Protein AF-A0A976GSE2-F1 (afdb_monomer)

Secondary structure (DSSP, 8-state):
----------------EEEEEEEEEE-SSSEEEEEEEEEEETT-----SEEEEE-SSSPPPEEEEB-SS-EEEETTEEEEEEEEEEE-SSSEEEEEEEEES-BPTT-TTSSSGGGS-EEEEEEEEE-SSS------EE-S-S-PPPPTTS-------EE-TT-PPP------

Foldseek 3Di:
DDDDDDDDDDPPLKAWFDDKAWWWFDPDLQKIKIKIKTKTAQPIPDDQQWFFKDWQQPDHTDTWGWDDDWDDPDLRITITITMDMDGHPDFDKTKMKTKRQAHDPCPPVDPPRGRHIDMYIDIDGNDSVDDGFIDWDFDADPSDDDDPPDDDDDDSNTDGPVPDDDDDDDDD

pLDDT: mean 84.66, std 13.95, range [40.38, 97.88]

Solvent-accessible surface area (backbone atoms only — not comparable to full-atom values): 10725 Å² total; per-residue (Å²): 137,84,86,82,81,83,79,81,80,71,84,81,82,51,38,25,47,76,50,64,50,74,34,43,42,64,79,49,97,52,27,36,36,39,40,36,42,40,32,27,40,62,92,33,90,58,74,79,59,52,46,60,38,34,60,56,77,83,66,79,70,41,76,34,50,45,60,76,72,68,41,78,76,52,85,61,28,26,40,39,42,29,62,51,72,51,69,54,97,65,71,48,76,28,52,30,36,37,72,44,63,29,20,34,68,84,44,84,92,54,81,65,32,44,77,37,65,45,71,47,72,44,78,47,77,45,49,95,85,53,74,94,71,61,48,56,42,71,72,39,79,92,66,75,82,78,54,90,99,52,91,73,81,85,72,46,58,71,44,46,89,84,70,62,88,86,84,88,80,91,84,132

Mean predicted aligned error: 7.93 Å

Structure (mmCIF, N/CA/C/O backbone):
data_AF-A0A976GSE2-F1
#
_entry.id   AF-A0A976GSE2-F1
#
loop_
_atom_site.group_PDB
_atom_site.id
_atom_site.type_symbol
_atom_site.label_atom_id
_atom_site.label_alt_id
_atom_site.label_comp_id
_atom_site.label_asym_id
_atom_site.label_entity_id
_atom_site.label_seq_id
_atom_site.pdbx_PDB_ins_code
_atom_site.Cartn_x
_atom_site.Cartn_y
_atom_site.Cartn_z
_atom_site.occupancy
_atom_site.B_iso_or_equiv
_atom_site.auth_seq_id
_atom_site.auth_comp_id
_atom_site.auth_asym_id
_atom_site.auth_atom_id
_atom_site.pdbx_PDB_model_num
ATOM 1 N N . MET A 1 1 ? 53.839 12.757 6.229 1.00 46.41 1 MET A N 1
ATOM 2 C CA . MET A 1 1 ? 52.491 13.365 6.166 1.00 46.41 1 MET A CA 1
ATOM 3 C C . MET A 1 1 ? 51.558 12.358 5.519 1.00 46.41 1 MET A C 1
ATOM 5 O O . MET A 1 1 ? 51.698 12.112 4.331 1.00 46.41 1 MET A O 1
ATOM 9 N N . GLY A 1 2 ? 50.707 11.696 6.306 1.00 49.69 2 GLY A N 1
ATOM 10 C CA . GLY A 1 2 ? 49.698 10.772 5.780 1.00 49.69 2 GLY A CA 1
ATOM 11 C C . GLY A 1 2 ? 48.472 11.556 5.322 1.00 49.69 2 GLY A C 1
ATOM 12 O O . GLY A 1 2 ? 47.938 12.350 6.092 1.00 49.69 2 GLY A O 1
ATOM 13 N N . LEU A 1 3 ? 48.068 11.376 4.067 1.00 51.16 3 LEU A N 1
ATOM 14 C CA . LEU A 1 3 ? 46.869 11.984 3.499 1.00 51.16 3 LEU A CA 1
ATOM 15 C C . LEU A 1 3 ? 45.640 11.219 4.014 1.00 51.16 3 LEU A C 1
ATOM 17 O O . LEU A 1 3 ? 45.442 10.058 3.663 1.00 51.16 3 LEU A O 1
ATOM 21 N N . PHE A 1 4 ? 44.839 11.856 4.867 1.00 50.44 4 PHE A N 1
ATOM 22 C CA . PHE A 1 4 ? 43.586 11.304 5.383 1.00 50.44 4 PHE A CA 1
ATOM 23 C C . PHE A 1 4 ? 42.449 11.719 4.438 1.00 50.44 4 PHE A C 1
ATOM 25 O O . PHE A 1 4 ? 42.092 12.894 4.378 1.00 50.44 4 PHE A O 1
ATOM 32 N N . ILE A 1 5 ? 41.917 10.781 3.650 1.00 65.19 5 ILE A N 1
ATOM 33 C CA . ILE A 1 5 ? 40.783 11.031 2.748 1.00 65.19 5 ILE A CA 1
ATOM 34 C C . ILE A 1 5 ? 39.486 10.799 3.532 1.00 65.19 5 ILE A C 1
ATOM 36 O O . ILE A 1 5 ? 39.133 9.664 3.843 1.00 65.19 5 ILE A O 1
ATOM 40 N N . LEU A 1 6 ? 38.774 11.883 3.845 1.00 54.47 6 LEU A N 1
ATOM 41 C CA . LEU A 1 6 ? 37.389 11.844 4.316 1.00 54.47 6 LEU A CA 1
ATOM 42 C C . LEU A 1 6 ? 36.472 11.523 3.128 1.00 54.47 6 LEU A C 1
ATOM 44 O O . LEU A 1 6 ? 36.187 12.392 2.305 1.00 54.47 6 LEU A O 1
ATOM 48 N N . MET A 1 7 ? 36.009 10.276 3.028 1.00 52.84 7 MET A N 1
ATOM 49 C CA . MET A 1 7 ? 34.913 9.931 2.122 1.00 52.84 7 MET A CA 1
ATOM 50 C C . MET A 1 7 ? 33.589 10.387 2.742 1.00 52.84 7 MET A C 1
ATOM 52 O O . MET A 1 7 ? 33.082 9.766 3.673 1.00 52.84 7 MET A O 1
ATOM 56 N N . PHE A 1 8 ? 33.026 11.476 2.219 1.00 46.28 8 PHE A N 1
ATOM 57 C CA . PHE A 1 8 ? 31.630 11.828 2.459 1.00 46.28 8 PHE A CA 1
ATOM 58 C C . PHE A 1 8 ? 30.746 10.794 1.755 1.00 46.28 8 PHE A C 1
ATOM 60 O O . PHE A 1 8 ? 30.683 10.754 0.528 1.00 46.28 8 PHE A O 1
ATOM 67 N N . GLN A 1 9 ? 30.082 9.935 2.528 1.00 40.38 9 GLN A N 1
ATOM 68 C CA . GLN A 1 9 ? 29.039 9.058 2.008 1.00 40.38 9 GLN A CA 1
ATOM 69 C C . GLN A 1 9 ? 27.778 9.897 1.792 1.00 40.38 9 GLN A C 1
ATOM 71 O O . GLN A 1 9 ? 27.064 10.224 2.736 1.00 40.38 9 GLN A O 1
ATOM 76 N N . SER A 1 10 ? 27.516 10.286 0.546 1.00 46.31 10 SER A N 1
ATOM 77 C CA . SER A 1 10 ? 26.192 10.762 0.153 1.00 46.31 10 SER A CA 1
ATOM 78 C C . SER A 1 10 ? 25.193 9.602 0.277 1.00 46.31 10 SER A C 1
ATOM 80 O O . SER A 1 10 ? 25.524 8.504 -0.184 1.00 46.31 10 SER A O 1
ATOM 82 N N . PRO A 1 11 ? 23.993 9.801 0.852 1.00 46.97 11 PRO A N 1
ATOM 83 C CA . PRO A 1 11 ? 22.962 8.770 0.851 1.00 46.97 11 PRO A CA 1
ATOM 84 C C . PRO A 1 11 ? 22.654 8.361 -0.594 1.00 46.97 11 PRO A C 1
ATOM 86 O O . PRO A 1 11 ? 22.318 9.192 -1.439 1.00 46.97 11 PRO A O 1
ATOM 89 N N . LEU A 1 12 ? 22.832 7.073 -0.892 1.00 42.97 12 LEU A N 1
ATOM 90 C CA . LEU A 1 12 ? 22.479 6.498 -2.182 1.00 42.97 12 LEU A CA 1
ATOM 91 C C . LEU A 1 12 ? 20.961 6.294 -2.193 1.00 42.97 12 LEU A C 1
ATOM 93 O O . LEU A 1 12 ? 20.452 5.272 -1.740 1.00 42.97 12 LEU A O 1
ATOM 97 N N . TYR A 1 13 ? 20.238 7.299 -2.670 1.00 53.12 13 TYR A N 1
ATOM 98 C CA . TYR A 1 13 ? 18.806 7.213 -2.921 1.00 53.12 13 TYR A CA 1
ATOM 99 C C . TYR A 1 13 ? 18.567 6.280 -4.108 1.00 53.12 13 TYR A C 1
ATOM 101 O O . TYR A 1 13 ? 18.788 6.634 -5.266 1.00 53.12 13 TYR A O 1
ATOM 109 N N . ALA A 1 14 ? 18.203 5.037 -3.817 1.00 50.19 14 ALA A N 1
ATOM 110 C CA . ALA A 1 14 ? 17.972 4.040 -4.844 1.00 50.19 14 ALA A CA 1
ATOM 111 C C . ALA A 1 14 ? 16.540 4.167 -5.392 1.00 50.19 14 ALA A C 1
ATOM 113 O O . ALA A 1 14 ? 15.582 4.355 -4.648 1.00 50.19 14 ALA A O 1
ATOM 114 N N . THR A 1 15 ? 16.421 4.104 -6.718 1.00 59.91 15 THR A N 1
ATOM 115 C CA . THR A 1 15 ? 15.167 4.242 -7.466 1.00 59.91 15 THR A CA 1
ATOM 116 C C . THR A 1 15 ? 14.654 2.850 -7.813 1.00 59.91 15 THR A C 1
ATOM 118 O O . THR A 1 15 ? 15.368 2.084 -8.464 1.00 59.91 15 THR A O 1
ATOM 121 N N . HIS A 1 16 ? 13.478 2.450 -7.327 1.00 77.31 16 HIS A N 1
ATOM 122 C CA . HIS A 1 16 ? 13.004 1.074 -7.559 1.00 77.31 16 HIS A CA 1
ATOM 123 C C . HIS A 1 16 ? 11.500 0.918 -7.694 1.00 77.31 16 HIS A C 1
ATOM 125 O O . HIS A 1 16 ? 11.061 -0.120 -8.184 1.00 77.31 16 HIS A O 1
ATOM 131 N N . ILE A 1 17 ? 10.697 1.897 -7.283 1.00 85.88 17 ILE A N 1
ATOM 132 C CA . ILE A 1 17 ? 9.252 1.691 -7.186 1.00 85.88 17 ILE A CA 1
ATOM 133 C C . ILE A 1 17 ? 8.587 1.832 -8.556 1.00 85.88 17 ILE A C 1
ATOM 135 O O . ILE A 1 17 ? 8.743 2.844 -9.246 1.00 85.88 17 ILE A O 1
ATOM 139 N N . ARG A 1 18 ? 7.834 0.793 -8.934 1.00 86.88 18 ARG A N 1
ATOM 140 C CA . ARG A 1 18 ? 7.017 0.718 -10.153 1.00 86.88 18 ARG A CA 1
ATOM 141 C C . ARG A 1 18 ? 5.548 1.019 -9.869 1.00 86.88 18 ARG A C 1
ATOM 143 O O . ARG A 1 18 ? 4.926 1.753 -10.628 1.00 86.88 18 ARG A O 1
ATOM 150 N N . ALA A 1 19 ? 5.009 0.468 -8.785 1.00 90.06 19 ALA A N 1
ATOM 151 C CA . ALA A 1 19 ? 3.620 0.645 -8.375 1.00 90.06 19 ALA A CA 1
ATOM 152 C C . ALA A 1 19 ? 3.432 0.245 -6.906 1.00 90.06 19 ALA A C 1
ATOM 154 O O . ALA A 1 19 ? 4.315 -0.365 -6.299 1.00 90.06 19 ALA A O 1
ATOM 155 N N . GLY A 1 20 ? 2.250 0.522 -6.364 1.00 92.06 20 GLY A N 1
ATOM 156 C CA . GLY A 1 20 ? 1.820 -0.008 -5.081 1.00 92.06 20 GLY A CA 1
ATOM 157 C C . GLY A 1 20 ? 0.319 0.147 -4.875 1.00 92.06 20 GLY A C 1
ATOM 158 O O . GLY A 1 20 ? -0.307 1.017 -5.481 1.00 92.06 20 GLY A O 1
ATOM 159 N N . ASP A 1 21 ? -0.237 -0.708 -4.027 1.00 93.00 21 ASP A N 1
ATOM 160 C CA . ASP A 1 21 ? -1.645 -0.710 -3.635 1.00 93.00 21 ASP A CA 1
ATOM 161 C C . ASP A 1 21 ? -1.795 -1.024 -2.140 1.00 93.00 21 ASP A C 1
ATOM 163 O O . ASP A 1 21 ? -0.910 -1.626 -1.525 1.00 93.00 21 ASP A O 1
ATOM 167 N N . ILE A 1 22 ? -2.904 -0.568 -1.549 1.00 95.56 22 ILE A N 1
ATOM 168 C CA . ILE A 1 22 ? -3.288 -0.860 -0.165 1.00 95.56 22 ILE A CA 1
ATOM 169 C C . ILE A 1 22 ? -4.682 -1.486 -0.193 1.00 95.56 22 ILE A C 1
ATOM 171 O O . ILE A 1 22 ? -5.656 -0.812 -0.528 1.00 95.56 22 ILE A O 1
ATOM 175 N N . ALA A 1 23 ? -4.772 -2.754 0.197 1.00 94.81 23 ALA A N 1
ATOM 176 C CA . ALA A 1 23 ? -6.027 -3.455 0.428 1.00 94.81 23 ALA A CA 1
ATOM 177 C C . ALA A 1 23 ? -6.360 -3.479 1.925 1.00 94.81 23 ALA A C 1
ATOM 179 O O . ALA A 1 23 ? -5.473 -3.640 2.769 1.00 94.81 23 ALA A O 1
ATOM 180 N N . VAL A 1 24 ? -7.640 -3.346 2.259 1.00 94.69 24 VAL A N 1
ATOM 181 C CA . VAL A 1 24 ? -8.141 -3.232 3.628 1.00 94.69 24 VAL A CA 1
ATOM 182 C C . VAL A 1 24 ? -9.230 -4.268 3.861 1.00 94.69 24 VAL A C 1
ATOM 184 O O . VAL A 1 24 ? -10.187 -4.359 3.098 1.00 94.69 24 VAL A O 1
ATOM 187 N N . VAL A 1 25 ? -9.099 -5.016 4.954 1.00 92.31 25 VAL A N 1
ATOM 188 C CA . VAL A 1 25 ? -10.123 -5.948 5.433 1.00 92.31 25 VAL A CA 1
ATOM 189 C C . VAL A 1 25 ? -10.500 -5.583 6.860 1.00 92.31 25 VAL A C 1
ATOM 191 O O . VAL A 1 25 ? -9.626 -5.446 7.720 1.00 92.31 25 VAL A O 1
ATOM 194 N N . ARG A 1 26 ? -11.796 -5.449 7.138 1.00 89.88 26 ARG A N 1
ATOM 195 C CA . ARG A 1 26 ? -12.300 -5.225 8.496 1.00 89.88 26 ARG A CA 1
ATOM 196 C C . ARG A 1 26 ? -12.372 -6.561 9.236 1.00 89.88 26 ARG A C 1
ATOM 198 O O . ARG A 1 26 ? -13.096 -7.462 8.830 1.00 89.88 26 ARG A O 1
ATOM 205 N N . THR A 1 27 ? -11.625 -6.699 10.329 1.00 89.12 27 THR A N 1
ATOM 206 C CA . THR A 1 27 ? -11.553 -7.944 11.124 1.00 89.12 27 THR A CA 1
ATOM 207 C C . THR A 1 27 ? -12.222 -7.832 12.492 1.00 89.12 27 THR A C 1
ATOM 209 O O . THR A 1 27 ? -12.460 -8.843 13.148 1.00 89.12 27 THR A O 1
ATOM 212 N N . GLY A 1 28 ? -12.563 -6.615 12.920 1.00 85.81 28 GLY A N 1
ATOM 213 C CA . GLY A 1 28 ? -13.303 -6.345 14.149 1.00 85.81 28 GLY A CA 1
ATOM 214 C C . GLY A 1 28 ? -14.147 -5.076 14.038 1.00 85.81 28 GLY A C 1
ATOM 215 O O . GLY A 1 28 ? -14.253 -4.471 12.972 1.00 85.81 28 GLY A O 1
ATOM 216 N N . ASN A 1 29 ? -14.740 -4.631 15.151 1.00 85.25 29 ASN A N 1
ATOM 217 C CA . ASN A 1 29 ? -15.626 -3.463 15.113 1.00 85.25 29 ASN A CA 1
ATOM 218 C C . ASN A 1 29 ? -14.879 -2.179 14.703 1.00 85.25 29 ASN A C 1
ATOM 220 O O . ASN A 1 29 ? -15.364 -1.434 13.860 1.00 85.25 29 ASN A O 1
ATOM 224 N N . LEU A 1 30 ? -13.680 -1.959 15.245 1.00 90.94 30 LEU A N 1
ATOM 225 C CA . LEU A 1 30 ? -12.805 -0.828 14.903 1.00 90.94 30 LEU A CA 1
ATOM 226 C C . LEU A 1 30 ? -11.432 -1.292 14.396 1.00 90.94 30 LEU A C 1
ATOM 228 O O . LEU A 1 30 ? -10.516 -0.485 14.261 1.00 90.94 30 LEU A O 1
ATOM 232 N N . THR A 1 31 ? -11.280 -2.593 14.140 1.00 93.56 31 THR A N 1
ATOM 233 C CA . THR A 1 31 ? -10.006 -3.209 13.764 1.00 93.56 31 THR A CA 1
ATOM 234 C C . THR A 1 31 ? -9.995 -3.538 12.279 1.00 93.56 31 THR A C 1
ATOM 236 O O . THR A 1 31 ? -10.874 -4.245 11.782 1.00 93.56 31 THR A O 1
ATOM 239 N N . TYR A 1 32 ? -8.971 -3.039 11.594 1.00 94.81 32 TYR A N 1
ATOM 240 C CA . TYR A 1 32 ? -8.758 -3.205 10.163 1.00 94.81 32 TYR A CA 1
ATOM 241 C C . TYR A 1 32 ? -7.359 -3.751 9.922 1.00 94.81 32 TYR A C 1
ATOM 243 O O . TYR A 1 32 ? -6.393 -3.313 10.547 1.00 94.81 32 TYR A O 1
ATOM 251 N N . CYS A 1 33 ? -7.250 -4.708 9.012 1.00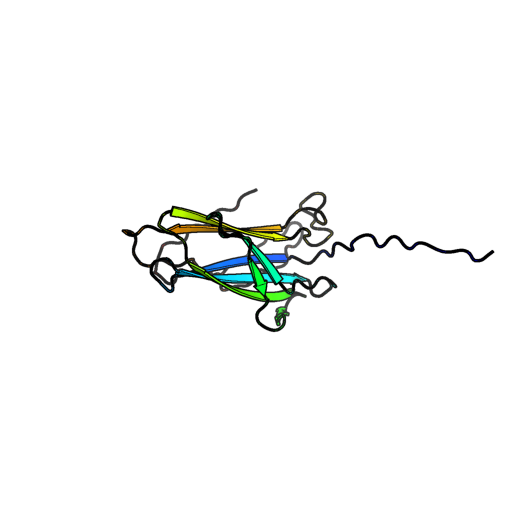 95.62 33 CYS A N 1
ATOM 252 C CA . CYS A 1 33 ? -5.986 -5.264 8.568 1.00 95.62 33 CYS A CA 1
ATOM 253 C C . CYS A 1 33 ? -5.679 -4.766 7.158 1.00 95.62 33 CYS A C 1
ATOM 255 O O . CYS A 1 33 ? -6.483 -4.906 6.238 1.00 95.62 33 CYS A O 1
ATOM 257 N N . PHE A 1 34 ? -4.494 -4.193 7.014 1.00 96.56 34 PHE A N 1
ATOM 258 C CA . PHE A 1 34 ? -3.976 -3.592 5.800 1.00 96.56 34 PHE A CA 1
ATOM 259 C C . PHE A 1 34 ? -2.978 -4.551 5.168 1.00 96.56 34 PHE A C 1
ATOM 261 O O . PHE A 1 34 ? -2.075 -5.057 5.840 1.00 96.56 34 PHE A O 1
ATOM 268 N N . THR A 1 35 ? -3.138 -4.789 3.873 1.00 96.62 35 THR A N 1
ATOM 269 C CA . THR A 1 35 ? -2.146 -5.462 3.038 1.00 96.62 35 THR A CA 1
ATOM 270 C C . THR A 1 35 ? -1.627 -4.453 2.033 1.00 96.62 35 THR A C 1
ATOM 272 O O . THR A 1 35 ? -2.395 -3.941 1.226 1.00 96.62 35 THR A O 1
ATOM 275 N N . ILE A 1 36 ? -0.332 -4.166 2.097 1.00 96.31 36 ILE A N 1
ATOM 276 C CA . ILE A 1 36 ? 0.348 -3.306 1.136 1.00 96.31 36 ILE A CA 1
ATOM 277 C C . ILE A 1 36 ? 1.103 -4.198 0.163 1.00 96.31 36 ILE A C 1
ATOM 279 O O . ILE A 1 36 ? 1.912 -5.031 0.586 1.00 96.31 36 ILE A O 1
ATOM 283 N N . SER A 1 37 ? 0.855 -3.997 -1.123 1.00 95.38 37 SER A N 1
ATOM 284 C CA . SER A 1 37 ? 1.615 -4.611 -2.206 1.00 95.38 37 SER A CA 1
ATOM 285 C C . SER A 1 37 ? 2.526 -3.547 -2.801 1.00 95.38 37 SER A C 1
ATOM 287 O O . SER A 1 37 ? 2.046 -2.504 -3.243 1.00 95.38 37 SER A O 1
ATOM 289 N N . LEU A 1 38 ? 3.837 -3.783 -2.809 1.00 93.94 38 LEU A N 1
ATOM 290 C CA . LEU A 1 38 ? 4.811 -2.879 -3.418 1.00 93.94 38 LEU A CA 1
ATOM 291 C C . LEU A 1 38 ? 5.526 -3.591 -4.564 1.00 93.94 38 LEU A C 1
ATOM 293 O O . LEU A 1 38 ? 6.130 -4.648 -4.370 1.00 93.94 38 LEU A O 1
ATOM 297 N N . TYR A 1 39 ? 5.476 -2.988 -5.749 1.00 92.56 39 TYR A N 1
ATOM 298 C CA . TYR A 1 39 ? 6.085 -3.517 -6.964 1.00 92.56 39 TYR A CA 1
ATOM 299 C C . TYR A 1 39 ? 7.372 -2.760 -7.246 1.00 92.56 39 TYR A C 1
ATOM 301 O O . TYR A 1 39 ? 7.362 -1.536 -7.407 1.00 92.56 39 TYR A O 1
ATOM 309 N N . THR A 1 40 ? 8.483 -3.485 -7.315 1.00 90.94 40 THR A N 1
ATOM 310 C CA . THR A 1 40 ? 9.823 -2.899 -7.404 1.00 90.94 40 THR A CA 1
ATOM 311 C C . THR A 1 40 ? 10.621 -3.484 -8.562 1.00 90.94 40 THR A C 1
ATOM 313 O O . THR A 1 40 ? 10.422 -4.634 -8.939 1.00 90.94 40 THR A O 1
ATOM 316 N N . TRP A 1 41 ? 11.502 -2.695 -9.172 1.00 88.50 41 TRP A N 1
ATOM 317 C CA . TRP A 1 41 ? 12.381 -3.160 -10.242 1.00 88.50 41 TRP A CA 1
ATOM 318 C C . TRP A 1 41 ? 13.527 -4.016 -9.688 1.00 88.50 41 TRP A C 1
ATOM 320 O O . TRP A 1 41 ? 14.241 -3.589 -8.782 1.00 88.50 41 TRP A O 1
ATOM 330 N N . GLN A 1 42 ? 13.738 -5.194 -10.279 1.00 85.38 42 GLN A N 1
ATOM 331 C CA . GLN A 1 42 ? 14.777 -6.157 -9.886 1.00 85.38 42 GLN A CA 1
ATOM 332 C C . GLN A 1 42 ? 16.203 -5.629 -10.032 1.00 85.38 42 GLN A C 1
ATOM 334 O O . GLN A 1 42 ? 17.082 -6.026 -9.274 1.00 85.38 42 GLN A O 1
ATOM 339 N N . GLY A 1 43 ? 16.444 -4.736 -10.995 1.00 78.12 43 GLY A N 1
ATOM 340 C CA . GLY A 1 43 ? 17.772 -4.164 -11.224 1.00 78.12 43 GLY A CA 1
ATOM 341 C C . GLY A 1 43 ? 18.208 -3.141 -10.172 1.00 78.12 43 GLY A C 1
ATOM 342 O O . GLY A 1 43 ? 19.331 -2.644 -10.243 1.00 78.12 43 GLY A O 1
ATOM 343 N N . SER A 1 44 ? 17.348 -2.811 -9.204 1.00 78.44 44 SER A N 1
ATOM 344 C CA . SER A 1 44 ? 17.689 -1.877 -8.137 1.00 78.44 44 SER A CA 1
ATOM 345 C C . SER A 1 44 ? 18.278 -2.589 -6.923 1.00 78.44 44 SER A C 1
ATOM 347 O O . SER A 1 44 ? 17.752 -3.595 -6.455 1.00 78.44 44 SER A O 1
ATOM 349 N N . ALA A 1 45 ? 19.340 -2.011 -6.359 1.00 71.50 45 ALA A N 1
ATOM 350 C CA . ALA A 1 45 ? 19.892 -2.437 -5.074 1.00 71.50 45 ALA A CA 1
ATOM 351 C C . ALA A 1 45 ? 19.027 -1.992 -3.875 1.00 71.50 45 ALA A C 1
ATOM 353 O O . ALA A 1 45 ? 19.328 -2.355 -2.739 1.00 71.50 45 ALA A O 1
ATOM 354 N N . ALA A 1 46 ? 17.977 -1.193 -4.112 1.00 76.31 46 ALA A N 1
ATOM 355 C CA . ALA A 1 46 ? 17.040 -0.782 -3.075 1.00 76.31 46 ALA A CA 1
ATOM 356 C C . ALA A 1 46 ? 16.239 -1.982 -2.559 1.00 76.31 46 ALA A C 1
ATOM 358 O O . ALA A 1 46 ? 15.622 -2.714 -3.340 1.00 76.31 46 ALA A O 1
ATOM 359 N N . ASP A 1 47 ? 16.180 -2.139 -1.240 1.00 80.75 47 ASP A N 1
ATOM 360 C CA . ASP A 1 47 ? 15.367 -3.173 -0.616 1.00 80.75 47 ASP A CA 1
ATOM 361 C C . ASP A 1 47 ? 14.616 -2.632 0.603 1.00 80.75 47 ASP A C 1
ATOM 363 O O . ASP A 1 47 ? 15.158 -2.529 1.704 1.00 80.75 47 ASP A O 1
ATOM 367 N N . SER A 1 48 ? 13.344 -2.280 0.403 1.00 84.94 48 SER A N 1
ATOM 368 C CA . SER A 1 48 ? 12.468 -1.791 1.470 1.00 84.94 48 SER A CA 1
ATOM 369 C C . SER A 1 48 ? 12.070 -2.962 2.377 1.00 84.94 48 SER A C 1
ATOM 371 O O . SER A 1 48 ? 11.114 -3.685 2.103 1.00 84.94 48 SER A O 1
ATOM 373 N N . GLN A 1 49 ? 12.820 -3.208 3.450 1.00 89.44 49 GLN A N 1
ATOM 374 C CA . GLN A 1 49 ? 12.499 -4.267 4.423 1.00 89.44 49 GLN A CA 1
ATOM 375 C C . GLN A 1 49 ? 11.300 -3.904 5.306 1.00 89.44 49 GLN A C 1
ATOM 377 O O . GLN A 1 49 ? 10.558 -4.783 5.747 1.00 89.44 49 GLN A O 1
ATOM 382 N N . THR A 1 50 ? 11.082 -2.608 5.523 1.00 92.12 50 THR A N 1
ATOM 383 C CA . THR A 1 50 ? 9.913 -2.070 6.215 1.00 92.12 50 THR A CA 1
ATOM 384 C C . THR A 1 50 ? 9.306 -0.913 5.426 1.00 92.12 50 THR A C 1
ATOM 386 O O . THR A 1 50 ? 9.979 -0.316 4.588 1.00 92.12 50 THR A O 1
ATOM 389 N N . LEU A 1 51 ? 8.032 -0.612 5.691 1.00 93.31 51 LEU A N 1
ATOM 390 C CA . LEU A 1 51 ? 7.338 0.583 5.210 1.00 93.31 51 LEU A CA 1
ATOM 391 C C . LEU A 1 51 ? 6.789 1.375 6.393 1.00 93.31 51 LEU A C 1
ATOM 393 O O . LEU A 1 51 ? 6.184 0.805 7.298 1.00 93.31 51 LEU A O 1
ATOM 397 N N . ASN A 1 52 ? 6.969 2.691 6.371 1.00 95.12 52 ASN A N 1
ATOM 398 C CA . ASN A 1 52 ? 6.445 3.582 7.401 1.00 95.12 52 ASN A CA 1
ATOM 399 C C . ASN A 1 52 ? 5.005 3.979 7.058 1.00 95.12 52 ASN A C 1
ATOM 401 O O . ASN A 1 52 ? 4.772 4.827 6.197 1.00 95.12 52 ASN A O 1
ATOM 405 N N . LEU A 1 53 ? 4.043 3.347 7.728 1.00 96.81 53 LEU A N 1
ATOM 406 C CA . LEU A 1 53 ? 2.616 3.528 7.489 1.00 96.81 53 LEU A CA 1
ATOM 407 C C . LEU A 1 53 ? 2.012 4.506 8.503 1.00 96.81 53 LEU A C 1
ATOM 409 O O . LEU A 1 53 ? 2.203 4.367 9.712 1.00 96.81 53 LEU A O 1
ATOM 413 N N . ASN 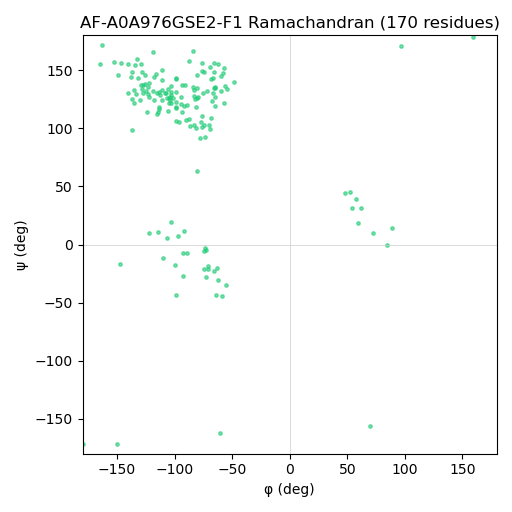A 1 54 ? 1.260 5.484 8.004 1.00 97.88 54 ASN A N 1
ATOM 414 C CA . ASN A 1 54 ? 0.472 6.414 8.804 1.00 97.88 54 ASN A CA 1
ATOM 415 C C . ASN A 1 54 ? -1.017 6.070 8.660 1.00 97.88 54 ASN A C 1
ATOM 417 O O . ASN A 1 54 ? -1.495 5.924 7.536 1.00 97.88 54 ASN A O 1
ATOM 421 N N . PHE A 1 55 ? -1.744 5.951 9.775 1.00 97.50 55 PHE A N 1
ATOM 422 C CA . PHE A 1 55 ? -3.169 5.592 9.777 1.00 97.50 55 PHE A CA 1
ATOM 423 C C . PHE A 1 55 ? -4.125 6.789 9.682 1.00 97.50 55 PHE A C 1
ATOM 425 O O . PHE A 1 55 ? -5.328 6.597 9.531 1.00 97.50 55 PHE A O 1
ATOM 432 N N . GLY A 1 56 ? -3.622 8.022 9.764 1.00 95.88 56 GLY A N 1
ATOM 433 C CA . GLY A 1 56 ? -4.429 9.236 9.631 1.00 95.88 56 GLY A CA 1
ATOM 434 C C . GLY A 1 56 ? -5.340 9.544 10.824 1.00 95.88 56 GLY A C 1
ATOM 435 O O . GLY A 1 56 ? -6.167 10.444 10.726 1.00 95.88 56 GLY A O 1
ATOM 436 N N . ASP A 1 57 ? -5.196 8.830 11.942 1.00 95.88 57 ASP A N 1
ATOM 437 C CA . ASP A 1 57 ? -5.996 8.977 13.169 1.00 95.88 57 ASP A CA 1
ATOM 438 C C . ASP A 1 57 ? -5.230 9.649 14.326 1.00 95.88 57 ASP A C 1
ATOM 440 O O . ASP A 1 57 ? -5.730 9.738 15.445 1.00 95.88 57 ASP A O 1
ATOM 444 N N . GLY A 1 58 ? -4.007 10.118 14.061 1.00 95.12 58 GLY A N 1
ATOM 445 C CA . GLY A 1 58 ? -3.114 10.709 15.061 1.00 95.12 58 GLY A CA 1
ATOM 446 C C . GLY A 1 58 ? -2.278 9.693 15.847 1.00 95.12 58 GLY A C 1
ATOM 447 O O . GLY A 1 58 ? -1.475 10.104 16.686 1.00 95.12 58 GLY A O 1
ATOM 448 N N . SER A 1 59 ? -2.418 8.391 15.576 1.00 96.19 59 SER A N 1
ATOM 449 C CA . SER A 1 59 ? -1.509 7.378 16.118 1.00 96.19 59 SER A CA 1
ATOM 450 C C . SER A 1 59 ? -0.081 7.539 15.564 1.00 96.19 59 SER A C 1
ATOM 452 O O . SER A 1 59 ? 0.118 8.123 14.491 1.00 96.19 59 SER A O 1
ATOM 454 N N . PRO A 1 60 ? 0.948 7.051 16.287 1.00 96.75 60 PRO A N 1
ATOM 455 C CA . PRO A 1 60 ? 2.315 7.053 15.782 1.00 96.75 60 PRO A CA 1
ATOM 456 C C . PRO A 1 60 ? 2.442 6.291 14.460 1.00 96.75 60 PRO A C 1
ATOM 458 O O . PRO A 1 60 ? 1.774 5.282 14.241 1.00 96.75 60 PRO A O 1
ATOM 461 N N . I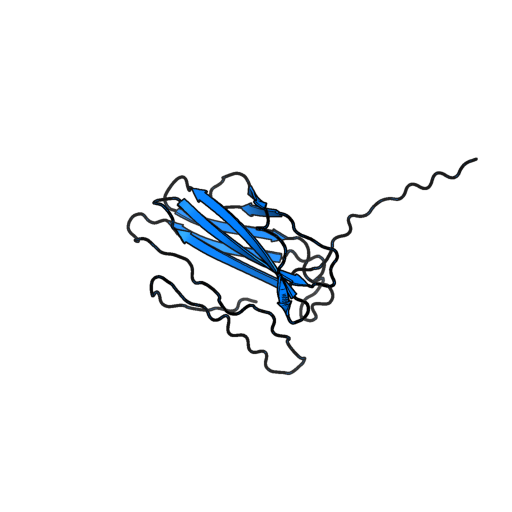LE A 1 61 ? 3.364 6.740 13.606 1.00 96.31 61 ILE A N 1
ATOM 462 C CA . ILE A 1 61 ? 3.732 6.020 12.382 1.00 96.31 61 ILE A CA 1
ATOM 463 C C . ILE A 1 61 ? 4.265 4.634 12.756 1.00 96.31 61 ILE A C 1
ATOM 465 O O . ILE A 1 61 ? 5.131 4.508 13.624 1.00 96.31 61 ILE A O 1
ATOM 469 N N . VAL A 1 62 ? 3.774 3.602 12.073 1.00 97.06 62 VAL A N 1
ATOM 470 C CA . VAL A 1 62 ? 4.177 2.213 12.305 1.00 97.06 62 VAL A CA 1
ATOM 471 C C . VAL A 1 62 ? 5.131 1.762 11.208 1.00 97.06 62 VAL A C 1
ATOM 473 O O . VAL A 1 62 ? 4.820 1.869 10.024 1.00 97.06 62 VAL A O 1
ATOM 476 N N . SER A 1 63 ? 6.284 1.215 11.599 1.00 96.44 63 SER A N 1
ATOM 477 C CA . SER A 1 63 ? 7.201 0.559 10.665 1.00 96.44 63 SER A CA 1
ATOM 478 C C . SER A 1 63 ? 6.742 -0.882 10.434 1.00 96.44 63 SER A C 1
ATOM 480 O O . SER A 1 63 ? 6.897 -1.747 11.296 1.00 96.44 63 SER A O 1
ATOM 482 N N . VAL A 1 64 ? 6.112 -1.128 9.288 1.00 96.69 64 VAL A N 1
ATOM 483 C CA . VAL A 1 64 ? 5.506 -2.411 8.926 1.00 96.69 64 VAL A CA 1
ATOM 484 C C . VAL A 1 64 ? 6.546 -3.288 8.229 1.00 96.69 64 VAL A C 1
ATOM 486 O O . VAL A 1 64 ? 7.044 -2.886 7.179 1.00 96.69 64 VAL A O 1
ATOM 489 N N . PRO A 1 65 ? 6.876 -4.481 8.749 1.00 95.56 65 PRO A N 1
ATOM 490 C CA . PRO A 1 65 ? 7.840 -5.369 8.112 1.00 95.56 65 PRO A CA 1
ATOM 491 C C . PRO A 1 65 ? 7.265 -6.063 6.876 1.00 95.56 65 PRO A C 1
ATOM 493 O O . PRO A 1 65 ? 6.074 -6.389 6.811 1.00 95.56 65 PRO A O 1
ATOM 496 N N . ARG A 1 66 ? 8.139 -6.337 5.903 1.00 95.69 66 ARG A N 1
ATOM 497 C CA . ARG A 1 66 ? 7.809 -7.203 4.772 1.00 95.69 66 ARG A CA 1
ATOM 498 C C . ARG A 1 66 ? 7.554 -8.628 5.258 1.00 95.69 66 ARG A C 1
ATOM 500 O O . ARG A 1 66 ? 8.306 -9.187 6.055 1.00 95.69 66 ARG A O 1
ATOM 507 N N . VAL A 1 67 ? 6.499 -9.235 4.737 1.00 96.06 67 VAL A N 1
ATOM 508 C CA . VAL A 1 67 ? 6.150 -10.634 4.960 1.00 96.06 67 VAL A CA 1
ATOM 509 C C . VAL A 1 67 ? 6.987 -11.496 4.021 1.00 96.06 67 VAL A C 1
ATOM 511 O O . VAL A 1 67 ? 6.677 -11.637 2.840 1.00 96.06 67 VAL A O 1
ATOM 514 N N . GLY A 1 68 ? 8.050 -12.087 4.564 1.00 93.38 68 GLY A N 1
ATOM 515 C CA . GLY A 1 68 ? 8.943 -12.968 3.816 1.00 93.38 68 GLY A CA 1
ATOM 516 C C . GLY A 1 68 ? 9.799 -12.237 2.777 1.00 93.38 68 GLY A C 1
ATOM 517 O O . GLY A 1 68 ? 10.088 -11.042 2.883 1.00 93.38 68 GLY A O 1
ATOM 518 N N . ASN A 1 69 ? 10.240 -12.992 1.773 1.00 92.12 69 ASN A N 1
ATOM 519 C CA . ASN A 1 69 ? 11.075 -12.477 0.692 1.00 92.12 69 ASN A CA 1
ATOM 520 C C . ASN A 1 69 ? 10.224 -11.899 -0.441 1.00 92.12 69 ASN A C 1
ATOM 522 O O . ASN A 1 69 ? 9.069 -12.282 -0.626 1.00 92.12 69 ASN A O 1
ATOM 526 N N . LYS A 1 70 ? 10.832 -11.012 -1.235 1.00 92.50 70 LYS A N 1
ATOM 527 C CA . LYS A 1 70 ? 10.235 -10.560 -2.492 1.00 92.50 70 LYS A CA 1
ATOM 528 C C . LYS A 1 70 ? 10.008 -11.743 -3.433 1.00 92.50 70 LYS A C 1
ATOM 530 O O . LYS A 1 70 ? 10.820 -12.668 -3.484 1.00 92.50 70 LYS A O 1
ATOM 535 N N . VAL A 1 71 ? 8.923 -11.685 -4.196 1.00 94.00 71 VAL A N 1
ATOM 536 C CA . VAL A 1 71 ? 8.584 -12.687 -5.211 1.00 94.00 71 VAL A CA 1
ATOM 537 C C . VAL A 1 71 ? 8.730 -12.059 -6.591 1.00 94.00 71 VAL A C 1
ATOM 539 O O . VAL A 1 71 ? 8.097 -11.046 -6.870 1.00 94.00 71 VAL A O 1
ATOM 542 N N . SER A 1 72 ? 9.536 -12.664 -7.463 1.00 94.44 72 SER A N 1
ATOM 543 C CA . SER A 1 72 ? 9.606 -12.268 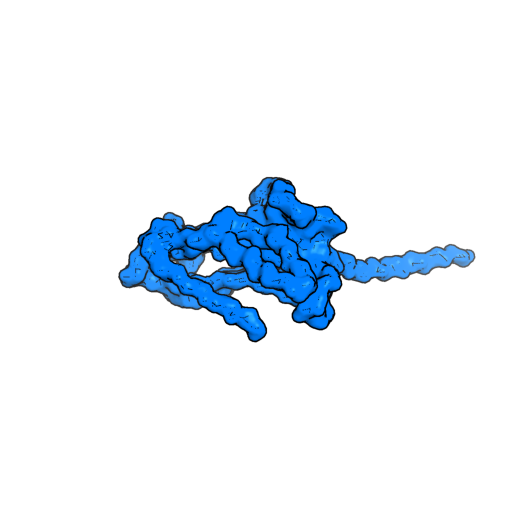-8.874 1.00 94.44 72 SER A CA 1
ATOM 544 C C . SER A 1 72 ? 8.282 -12.600 -9.563 1.00 94.44 72 SER A C 1
ATOM 546 O O . SER A 1 72 ? 7.853 -13.754 -9.555 1.00 94.44 72 SER A O 1
ATOM 548 N N . ILE A 1 73 ? 7.642 -11.595 -10.158 1.00 93.94 73 ILE A N 1
ATOM 549 C CA . ILE A 1 73 ? 6.341 -11.727 -10.835 1.00 93.94 73 ILE A CA 1
ATOM 550 C C . ILE A 1 73 ? 6.428 -11.483 -12.350 1.00 93.94 73 ILE A C 1
ATOM 552 O O . ILE A 1 73 ? 5.407 -11.391 -13.026 1.00 93.94 73 ILE A O 1
ATOM 556 N N . GLY A 1 74 ? 7.647 -11.410 -12.895 1.00 92.38 74 GLY A N 1
ATOM 557 C CA . GLY A 1 74 ? 7.908 -11.204 -14.321 1.00 92.38 74 GLY A CA 1
ATOM 558 C C . GLY A 1 74 ? 8.181 -9.746 -14.699 1.00 92.38 74 GLY A C 1
ATOM 559 O O . GLY A 1 74 ? 8.054 -8.833 -13.885 1.00 92.38 74 GLY A O 1
ATOM 560 N N . ASN A 1 75 ? 8.619 -9.540 -15.947 1.00 90.75 75 ASN A N 1
ATOM 561 C CA . ASN A 1 75 ? 9.000 -8.233 -16.498 1.00 90.75 75 ASN A CA 1
ATOM 562 C C . ASN A 1 75 ? 9.949 -7.428 -15.578 1.00 90.75 75 ASN A C 1
ATOM 564 O O . ASN A 1 75 ? 9.728 -6.245 -15.308 1.00 90.75 75 ASN A O 1
ATOM 568 N N . GLU A 1 76 ? 10.967 -8.101 -15.032 1.00 90.62 76 GLU A N 1
ATOM 569 C CA . GLU A 1 76 ? 11.939 -7.534 -14.082 1.00 90.62 76 GLU A CA 1
ATOM 570 C C . GLU A 1 76 ? 11.296 -6.880 -12.844 1.00 90.62 76 GLU A C 1
ATOM 572 O O . GLU A 1 76 ? 11.809 -5.895 -12.310 1.00 90.62 76 GLU A O 1
ATOM 577 N N . THR A 1 77 ? 10.144 -7.388 -12.402 1.00 92.06 77 THR A N 1
ATOM 578 C CA . THR A 1 77 ? 9.397 -6.842 -11.265 1.00 92.06 77 THR A CA 1
ATOM 579 C C . THR A 1 77 ? 9.344 -7.835 -10.113 1.00 92.06 77 THR A C 1
ATOM 581 O O . THR A 1 77 ? 8.966 -8.994 -10.281 1.00 92.06 77 THR A O 1
ATOM 584 N N . ASP A 1 78 ? 9.678 -7.338 -8.930 1.00 93.38 78 ASP A N 1
ATOM 585 C CA . ASP A 1 78 ? 9.533 -8.014 -7.652 1.00 93.38 78 ASP A CA 1
ATOM 586 C C . ASP A 1 78 ? 8.329 -7.465 -6.882 1.00 93.38 78 ASP A C 1
ATOM 588 O O . ASP A 1 78 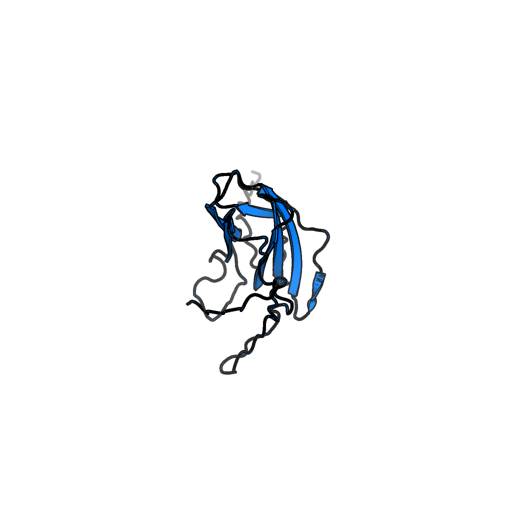? 8.154 -6.250 -6.769 1.00 93.38 78 ASP A O 1
ATOM 592 N N . LEU A 1 79 ? 7.552 -8.364 -6.285 1.00 94.44 79 LEU A N 1
ATOM 593 C CA . LEU A 1 79 ? 6.456 -8.072 -5.369 1.00 94.44 79 LEU A CA 1
ATOM 594 C C . LEU A 1 79 ? 6.909 -8.241 -3.914 1.00 94.44 79 LEU A C 1
ATOM 596 O O . LEU A 1 79 ? 7.326 -9.328 -3.511 1.00 94.44 79 LEU A O 1
ATOM 600 N N . GLY A 1 80 ? 6.783 -7.181 -3.118 1.00 94.81 80 GLY A N 1
ATOM 601 C CA . GLY A 1 80 ? 6.862 -7.222 -1.659 1.00 94.81 80 GLY A CA 1
ATOM 602 C C . GLY A 1 80 ? 5.478 -7.060 -1.032 1.00 94.81 80 GLY A C 1
ATOM 603 O O . GLY A 1 80 ? 4.729 -6.169 -1.425 1.00 94.81 80 GLY A O 1
ATOM 604 N N . ILE A 1 81 ? 5.150 -7.904 -0.052 1.00 96.81 81 ILE A N 1
ATOM 605 C CA . ILE A 1 81 ? 3.886 -7.841 0.695 1.00 96.81 81 ILE A CA 1
ATOM 606 C C . ILE A 1 81 ? 4.162 -7.403 2.128 1.00 96.81 81 ILE A C 1
ATOM 608 O O . ILE A 1 81 ? 5.021 -7.977 2.787 1.00 96.81 81 ILE A O 1
ATOM 612 N N . TYR A 1 82 ? 3.398 -6.443 2.635 1.00 97.19 82 TYR A N 1
ATOM 613 C CA . TYR A 1 82 ? 3.488 -5.943 4.008 1.00 97.19 82 TYR A CA 1
ATOM 614 C C . TYR A 1 82 ? 2.108 -6.040 4.645 1.00 97.19 82 TYR A C 1
ATOM 616 O O . TYR A 1 82 ? 1.102 -5.763 3.990 1.00 97.19 82 TYR A O 1
ATOM 624 N N . ARG A 1 83 ? 2.041 -6.467 5.908 1.00 96.75 83 ARG A N 1
ATOM 625 C CA . ARG A 1 83 ? 0.768 -6.671 6.607 1.00 96.75 83 ARG A CA 1
ATOM 626 C C . ARG A 1 83 ? 0.812 -6.097 8.006 1.00 96.75 83 ARG A C 1
ATOM 628 O O . ARG A 1 83 ? 1.742 -6.364 8.760 1.00 96.75 83 ARG A O 1
ATOM 635 N N . VAL A 1 84 ? -0.230 -5.358 8.358 1.00 97.38 84 VAL A N 1
ATOM 636 C CA . VAL A 1 84 ? -0.417 -4.799 9.698 1.00 97.38 84 VAL A CA 1
ATOM 637 C C . VAL A 1 84 ? -1.902 -4.700 10.003 1.00 97.38 84 VAL A C 1
ATOM 639 O O . VAL A 1 84 ? -2.698 -4.439 9.107 1.00 97.38 84 VAL A O 1
ATOM 642 N N . CYS A 1 85 ? -2.285 -4.900 11.260 1.00 96.81 85 CYS A N 1
ATOM 643 C CA . CYS A 1 85 ? -3.633 -4.595 11.723 1.00 96.81 85 CYS A CA 1
ATOM 644 C C . CYS A 1 85 ? -3.584 -3.407 12.680 1.00 96.81 85 CYS A C 1
ATOM 646 O O . CYS A 1 85 ? -2.668 -3.303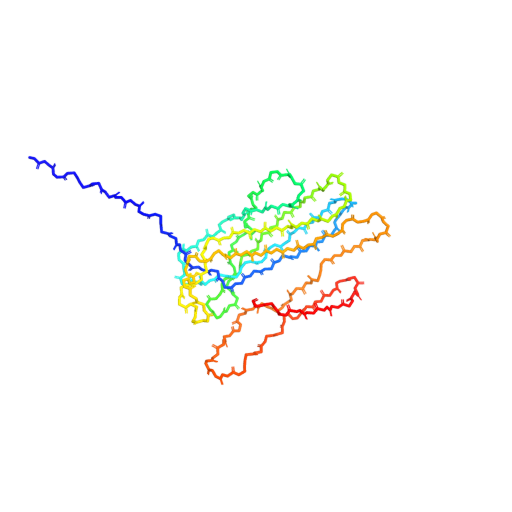 13.494 1.00 96.81 85 CYS A O 1
ATOM 648 N N . HIS A 1 86 ? -4.579 -2.534 12.582 1.00 96.75 86 HIS A N 1
ATOM 649 C CA . HIS A 1 86 ? -4.716 -1.338 13.403 1.00 96.75 86 HIS A CA 1
ATOM 650 C C . HIS A 1 86 ? -6.129 -1.243 13.957 1.00 96.75 86 HIS A C 1
ATOM 652 O O . HIS A 1 86 ? -7.091 -1.613 13.282 1.00 96.75 86 HIS A O 1
ATOM 658 N N . THR A 1 87 ? -6.246 -0.763 15.193 1.00 96.19 87 THR A N 1
ATOM 659 C CA . THR A 1 87 ? -7.540 -0.526 15.839 1.00 96.19 87 THR A CA 1
ATOM 660 C C . THR A 1 87 ? -7.722 0.966 16.048 1.00 96.19 87 THR A C 1
ATOM 662 O O . THR A 1 87 ? -6.973 1.578 16.805 1.00 96.19 87 THR A O 1
ATOM 665 N N . PHE A 1 88 ? -8.728 1.533 15.389 1.00 95.25 88 PHE A N 1
ATOM 666 C CA . PHE A 1 88 ? -9.061 2.949 15.487 1.00 95.25 88 PHE A CA 1
ATOM 667 C C . PHE A 1 88 ? -9.788 3.248 16.801 1.00 95.25 88 PHE A C 1
ATOM 669 O O . PHE A 1 88 ? -10.528 2.414 17.323 1.00 95.25 88 PHE A O 1
ATOM 676 N N . ALA A 1 89 ? -9.610 4.462 17.327 1.00 95.00 89 ALA A N 1
ATOM 677 C CA . ALA A 1 89 ? -10.251 4.885 18.575 1.00 95.00 89 ALA A CA 1
ATOM 678 C C . ALA A 1 89 ? -11.773 5.096 18.444 1.00 95.00 89 ALA A C 1
ATOM 680 O O . ALA A 1 89 ? -12.483 5.112 19.448 1.00 95.00 89 ALA A O 1
ATOM 681 N N . GLY A 1 90 ? -12.285 5.260 17.221 1.00 93.00 90 GLY A N 1
ATOM 682 C CA . GLY A 1 90 ? -13.703 5.486 16.976 1.00 93.00 90 GLY A CA 1
ATOM 683 C C . GLY A 1 90 ? -14.055 5.630 15.499 1.00 93.00 90 GLY A C 1
ATOM 684 O O . GLY A 1 90 ? -13.233 5.393 14.614 1.00 93.00 90 GLY A O 1
ATOM 685 N N . ALA A 1 91 ? -15.309 6.011 15.262 1.00 92.62 91 ALA A N 1
ATOM 686 C CA . ALA A 1 91 ? -15.845 6.313 13.942 1.00 92.62 91 ALA A CA 1
ATOM 687 C C . ALA A 1 91 ? -15.188 7.564 13.336 1.00 92.62 91 ALA A C 1
ATOM 689 O O . ALA A 1 91 ? -14.819 8.491 14.060 1.00 92.62 91 ALA A O 1
ATOM 690 N N . GLY A 1 92 ? -15.067 7.605 12.010 1.00 93.12 92 GLY A N 1
ATOM 691 C CA . GLY A 1 92 ? -14.437 8.718 11.305 1.00 93.12 92 GLY A CA 1
ATOM 692 C C . GLY A 1 92 ? -13.957 8.364 9.902 1.00 93.12 92 GLY A C 1
ATOM 693 O O . GLY A 1 92 ? -14.077 7.226 9.450 1.00 93.12 92 GLY A O 1
ATOM 694 N N . ASN A 1 93 ? -13.401 9.367 9.224 1.00 94.75 93 ASN A N 1
ATOM 695 C CA . ASN A 1 93 ? -12.744 9.211 7.931 1.00 94.75 93 ASN A CA 1
ATOM 696 C C . ASN A 1 93 ? -11.236 9.272 8.133 1.00 94.75 93 ASN A C 1
ATOM 698 O O . ASN A 1 93 ? -10.728 10.261 8.662 1.00 94.75 93 ASN A O 1
ATOM 702 N N . PHE A 1 94 ? -10.531 8.242 7.682 1.00 95.69 94 PHE A N 1
ATOM 703 C CA . PHE A 1 94 ? -9.097 8.118 7.899 1.00 95.69 94 PHE A CA 1
ATOM 704 C C . PHE A 1 94 ? -8.375 7.946 6.570 1.00 95.69 94 PHE A C 1
ATOM 706 O O . PHE A 1 94 ? -8.778 7.138 5.731 1.00 95.69 94 PHE A O 1
ATOM 713 N N . ARG A 1 95 ? -7.304 8.724 6.385 1.00 96.69 95 ARG A N 1
ATOM 714 C CA . ARG A 1 95 ? -6.391 8.604 5.247 1.00 96.69 95 ARG A CA 1
ATOM 715 C C . ARG A 1 95 ? -5.173 7.810 5.673 1.00 96.69 95 ARG A C 1
ATOM 717 O O . ARG A 1 95 ? -4.314 8.330 6.382 1.00 96.69 95 ARG A O 1
ATOM 724 N N . ILE A 1 96 ? -5.105 6.571 5.205 1.00 97.19 96 ILE A N 1
ATOM 725 C CA . ILE A 1 96 ? -3.988 5.670 5.448 1.00 97.19 96 ILE A CA 1
ATOM 726 C C . ILE A 1 96 ? -3.028 5.794 4.280 1.00 97.19 96 ILE A C 1
ATOM 728 O O . ILE A 1 96 ? -3.447 5.667 3.133 1.00 97.19 96 ILE A O 1
ATOM 732 N N . PHE A 1 97 ? -1.754 6.053 4.552 1.00 96.50 97 PHE A N 1
ATOM 733 C CA . PHE A 1 97 ? -0.768 6.243 3.495 1.00 96.50 97 PHE A CA 1
ATOM 734 C C . PHE A 1 97 ? 0.647 5.881 3.941 1.00 96.50 97 PHE A C 1
ATOM 736 O O . PHE A 1 97 ? 0.978 5.922 5.128 1.00 96.50 97 PHE A O 1
ATOM 743 N N . PHE A 1 98 ? 1.492 5.571 2.964 1.00 93.75 98 PHE A N 1
ATOM 744 C CA . PHE A 1 98 ? 2.942 5.535 3.125 1.00 93.75 98 PHE A CA 1
ATOM 745 C C . PHE A 1 98 ? 3.594 6.362 2.016 1.00 93.75 98 PHE A C 1
ATOM 747 O O . PHE A 1 98 ? 3.011 6.561 0.945 1.00 93.75 98 PHE A O 1
ATOM 754 N N . VAL A 1 99 ? 4.800 6.853 2.288 1.00 89.25 99 VAL A N 1
ATOM 755 C CA . VAL A 1 99 ? 5.596 7.628 1.335 1.00 89.25 99 VAL A CA 1
ATOM 756 C C . VAL A 1 99 ? 6.978 7.011 1.240 1.00 89.25 99 VAL A C 1
ATOM 758 O O . VAL A 1 99 ? 7.605 6.732 2.257 1.00 89.25 99 VAL A O 1
ATOM 761 N N . GLU A 1 100 ? 7.449 6.845 0.015 1.00 84.56 100 GLU A N 1
ATOM 762 C CA . GLU A 1 100 ? 8.809 6.435 -0.312 1.00 84.56 100 GLU A CA 1
ATOM 763 C C . GLU A 1 100 ? 9.442 7.501 -1.208 1.00 84.56 100 GLU A C 1
ATOM 765 O O . GLU A 1 100 ? 8.782 8.045 -2.092 1.00 84.56 100 GLU A O 1
ATOM 770 N N . GLU A 1 101 ? 10.710 7.840 -0.988 1.00 67.44 101 GLU A N 1
ATOM 771 C CA . GLU A 1 101 ? 11.289 9.054 -1.580 1.00 67.44 101 GLU A CA 1
ATOM 772 C C . GLU A 1 101 ? 11.593 8.947 -3.085 1.00 67.44 101 GLU A C 1
ATOM 774 O O . GLU A 1 101 ? 11.642 9.982 -3.746 1.00 67.44 101 GLU A O 1
ATOM 779 N N . ASN A 1 102 ? 11.732 7.742 -3.662 1.00 67.81 102 ASN A N 1
ATOM 780 C CA . ASN A 1 102 ? 12.268 7.600 -5.023 1.00 67.81 102 ASN A CA 1
ATOM 781 C C . ASN A 1 102 ? 11.488 6.619 -5.921 1.00 67.81 102 ASN A C 1
ATOM 783 O O . ASN A 1 102 ? 11.401 5.416 -5.653 1.00 67.81 102 ASN A O 1
ATOM 787 N N . ARG A 1 103 ? 10.991 7.116 -7.063 1.00 65.75 103 ARG A N 1
ATOM 788 C CA . ARG A 1 103 ? 10.528 6.292 -8.202 1.00 65.75 103 ARG A CA 1
ATOM 789 C C . ARG A 1 103 ? 11.698 5.908 -9.100 1.00 65.75 103 ARG A C 1
ATOM 791 O O . ARG A 1 103 ? 12.748 6.531 -9.020 1.00 65.75 103 ARG A O 1
ATOM 798 N N . ASN A 1 104 ? 11.499 4.948 -10.010 1.00 61.38 104 ASN A N 1
ATOM 799 C CA . ASN A 1 104 ? 12.485 4.593 -11.043 1.00 61.38 104 ASN A CA 1
ATOM 800 C C . ASN A 1 104 ? 13.049 5.824 -11.788 1.00 61.38 104 ASN A C 1
ATOM 802 O O . ASN A 1 104 ? 12.321 6.758 -12.146 1.00 61.38 104 ASN A O 1
ATOM 806 N N . ALA A 1 105 ? 14.357 5.816 -12.060 1.00 61.94 105 ALA A N 1
ATOM 807 C CA . ALA A 1 105 ? 14.979 6.798 -12.944 1.00 61.94 105 ALA A CA 1
ATOM 808 C C . ALA A 1 105 ? 14.416 6.703 -14.377 1.00 61.94 105 ALA A C 1
ATOM 810 O O . ALA A 1 105 ? 13.959 5.645 -14.806 1.00 61.94 105 ALA A O 1
ATOM 811 N N . ASN A 1 106 ? 14.491 7.804 -15.133 1.00 65.00 106 ASN A N 1
ATOM 812 C CA . ASN A 1 106 ? 14.104 7.881 -16.551 1.00 65.00 106 ASN A CA 1
ATOM 813 C C . ASN A 1 106 ? 12.622 7.583 -16.847 1.00 65.00 106 ASN A C 1
ATOM 815 O O . ASN A 1 106 ? 12.284 7.110 -17.933 1.00 65.00 106 ASN A O 1
ATOM 819 N N . VAL A 1 107 ? 11.716 7.898 -15.917 1.00 63.91 107 VAL A N 1
ATOM 820 C CA . VAL A 1 107 ? 10.274 7.902 -16.207 1.00 63.91 107 VAL A CA 1
ATOM 821 C C . VAL A 1 107 ? 9.978 9.080 -17.141 1.00 63.91 107 VAL A C 1
ATOM 823 O O . VAL A 1 107 ? 9.964 10.237 -16.730 1.00 63.91 107 VAL A O 1
ATOM 826 N N . VAL A 1 108 ? 9.796 8.772 -18.428 1.00 67.62 108 VAL A N 1
ATOM 827 C CA . VAL A 1 108 ? 9.824 9.740 -19.544 1.00 67.62 108 VAL A CA 1
ATOM 828 C C . VAL A 1 108 ? 8.675 10.759 -19.502 1.00 67.62 108 VAL A C 1
ATOM 830 O O . VAL A 1 108 ? 8.786 11.838 -20.076 1.00 67.62 108 VAL A O 1
ATOM 833 N N . ASN A 1 109 ? 7.567 10.444 -18.829 1.00 61.81 109 ASN A N 1
ATOM 834 C CA . ASN A 1 109 ? 6.381 11.301 -18.757 1.00 61.81 109 ASN A CA 1
ATOM 835 C C . ASN A 1 109 ? 6.362 12.256 -17.547 1.00 61.81 109 ASN A C 1
ATOM 837 O O . ASN A 1 109 ? 5.320 12.849 -17.278 1.00 61.81 109 ASN A O 1
ATOM 841 N N . MET A 1 110 ? 7.472 12.421 -16.819 1.00 70.56 110 MET A N 1
ATOM 842 C CA . MET A 1 110 ? 7.579 13.392 -15.725 1.00 70.56 110 MET A CA 1
ATOM 843 C C . MET A 1 110 ? 8.991 13.973 -15.601 1.00 70.56 110 MET A C 1
ATOM 845 O O . MET A 1 110 ? 9.976 13.351 -15.993 1.00 70.56 110 MET A O 1
ATOM 849 N N . SER A 1 111 ? 9.107 15.166 -15.019 1.00 70.62 111 SER A N 1
ATOM 850 C CA . SER A 1 111 ? 10.397 15.748 -14.647 1.00 70.62 111 SER A CA 1
ATOM 851 C C . SER A 1 111 ? 10.891 15.171 -13.316 1.00 70.62 111 SER A C 1
ATOM 853 O O . SER A 1 111 ? 10.103 14.893 -12.418 1.00 70.62 111 SER A O 1
ATOM 855 N N . ASN A 1 112 ? 12.211 15.008 -13.181 1.00 67.50 112 ASN A N 1
ATOM 856 C CA . ASN A 1 112 ? 12.873 14.633 -11.925 1.00 67.50 112 ASN A CA 1
ATOM 857 C C . ASN A 1 112 ? 12.289 13.375 -11.238 1.00 67.50 112 ASN A C 1
ATOM 859 O O . ASN A 1 112 ? 12.068 13.365 -10.025 1.00 67.50 112 ASN A O 1
ATOM 863 N N . SER A 1 113 ? 12.034 12.311 -12.011 1.00 66.62 113 SER A N 1
ATOM 864 C CA . SER A 1 113 ? 11.375 11.092 -11.511 1.00 66.62 113 SER A CA 1
ATOM 865 C C . SER A 1 113 ? 12.081 10.466 -10.307 1.00 66.62 113 SER A C 1
ATOM 867 O O . SER A 1 113 ? 11.420 9.968 -9.402 1.00 66.62 113 SER A O 1
ATOM 869 N N . VAL A 1 114 ? 13.412 10.557 -10.281 1.00 64.19 114 VAL A N 1
ATOM 870 C CA . VAL A 1 114 ? 14.276 10.037 -9.216 1.00 64.19 114 VAL A CA 1
ATOM 871 C C . VAL A 1 114 ? 13.942 10.649 -7.861 1.00 64.19 114 VAL A C 1
ATOM 873 O O . VAL A 1 114 ? 13.830 9.902 -6.907 1.00 64.19 114 VAL A O 1
ATOM 876 N N . ASN A 1 115 ? 13.735 11.968 -7.785 1.00 66.25 115 ASN A N 1
ATOM 877 C CA . ASN A 1 115 ? 13.530 12.689 -6.520 1.00 66.25 115 ASN A CA 1
ATOM 878 C C . ASN A 1 115 ? 12.055 13.046 -6.270 1.00 66.25 115 ASN A C 1
ATOM 880 O O . ASN A 1 115 ? 11.759 13.995 -5.542 1.00 66.25 115 ASN A O 1
ATOM 884 N N . THR A 1 116 ? 11.123 12.372 -6.948 1.00 72.88 116 THR A N 1
ATOM 885 C CA . THR A 1 116 ? 9.692 12.592 -6.728 1.00 72.88 116 THR A CA 1
ATOM 886 C C . THR A 1 116 ? 9.150 11.510 -5.797 1.00 72.88 116 THR A C 1
ATOM 888 O O . THR A 1 116 ? 9.144 10.342 -6.205 1.00 72.88 116 THR A O 1
ATOM 891 N N . PRO A 1 117 ? 8.626 11.871 -4.608 1.00 79.38 117 PRO A N 1
ATOM 892 C CA . PRO A 1 117 ? 8.066 10.901 -3.683 1.00 79.38 117 PRO A CA 1
ATOM 893 C C . PRO A 1 117 ? 6.952 10.064 -4.316 1.00 79.38 117 PRO A C 1
ATOM 895 O O . PRO A 1 117 ? 6.063 10.560 -5.017 1.00 79.38 117 PRO A O 1
ATOM 898 N N . PHE A 1 118 ? 6.990 8.767 -4.049 1.00 84.88 118 PHE A N 1
ATOM 899 C CA . PHE A 1 118 ? 5.924 7.832 -4.339 1.00 84.88 118 PHE A CA 1
ATOM 900 C C . PHE A 1 118 ? 5.035 7.705 -3.102 1.00 84.88 118 PHE A C 1
ATOM 902 O O . PHE A 1 118 ? 5.472 7.235 -2.057 1.00 84.88 118 PHE A O 1
ATOM 909 N N . CYS A 1 119 ? 3.787 8.151 -3.223 1.00 89.69 119 CYS A N 1
ATOM 910 C CA . CYS A 1 119 ? 2.781 8.050 -2.175 1.00 89.69 119 CYS A CA 1
ATOM 911 C C . CYS A 1 119 ? 1.686 7.096 -2.645 1.00 89.69 119 CYS A C 1
ATOM 913 O O . CYS A 1 119 ? 1.179 7.247 -3.759 1.00 89.69 119 CYS A O 1
ATOM 915 N N . VAL A 1 120 ? 1.320 6.145 -1.792 1.00 93.00 120 VAL A N 1
ATOM 916 C CA . VAL A 1 120 ? 0.109 5.340 -1.959 1.00 93.00 120 VAL A CA 1
ATOM 917 C C . VAL A 1 120 ? -0.767 5.605 -0.756 1.00 93.00 120 VAL A C 1
ATOM 919 O O . VAL A 1 120 ? -0.301 5.553 0.385 1.00 93.00 120 VAL A O 1
ATOM 922 N N . GLU A 1 121 ? -2.035 5.881 -1.019 1.00 94.75 121 GLU A N 1
ATOM 923 C CA . GLU A 1 121 ? -3.020 6.160 0.011 1.00 94.75 121 GLU A CA 1
ATOM 924 C C . GLU A 1 121 ? -4.319 5.406 -0.241 1.00 94.75 121 GLU A C 1
ATOM 926 O O . GLU A 1 121 ? -4.667 5.080 -1.376 1.00 94.75 121 GLU A O 1
ATOM 931 N N . THR A 1 122 ? -5.046 5.167 0.840 1.00 94.38 122 THR A N 1
ATOM 932 C CA . THR A 1 122 ? -6.423 4.696 0.824 1.00 94.38 122 THR A CA 1
ATOM 933 C C . THR A 1 122 ? -7.228 5.466 1.864 1.00 94.38 122 THR A C 1
ATOM 935 O O . THR A 1 122 ? -6.695 5.904 2.890 1.00 94.38 122 THR A O 1
ATOM 938 N N . LEU A 1 123 ? -8.512 5.662 1.583 1.00 93.69 123 LEU A N 1
ATOM 939 C CA . LEU A 1 123 ? -9.454 6.305 2.488 1.00 93.69 123 LEU A CA 1
ATOM 940 C C . LEU A 1 123 ? -10.398 5.241 3.027 1.00 93.69 123 LEU A C 1
ATOM 942 O O . LEU A 1 123 ? -10.978 4.484 2.252 1.00 93.69 123 LEU A O 1
ATOM 946 N N . ILE A 1 124 ? -10.576 5.212 4.343 1.00 92.00 124 ILE A N 1
ATOM 947 C CA . ILE A 1 124 ? -11.605 4.388 4.975 1.00 92.00 124 ILE A CA 1
ATOM 948 C C . ILE A 1 124 ? -12.599 5.283 5.705 1.00 92.00 124 ILE A C 1
ATOM 950 O O . ILE A 1 124 ? -12.219 6.288 6.313 1.00 92.00 124 ILE A O 1
ATOM 954 N N . THR A 1 125 ? -13.863 4.877 5.680 1.00 91.31 125 THR A N 1
ATOM 955 C CA . THR A 1 125 ? -14.936 5.479 6.468 1.00 91.31 125 THR A CA 1
ATOM 956 C C . THR A 1 125 ? -15.423 4.445 7.467 1.00 91.31 125 THR A C 1
ATOM 958 O O . THR A 1 125 ? -15.969 3.411 7.091 1.00 91.31 125 THR A O 1
ATOM 961 N N . ILE A 1 126 ? -15.208 4.720 8.750 1.00 90.69 126 ILE A N 1
ATOM 962 C CA . ILE A 1 126 ? -15.716 3.906 9.850 1.00 90.69 126 ILE A CA 1
ATOM 963 C C . ILE A 1 126 ? -17.010 4.552 10.328 1.00 90.69 126 ILE A C 1
ATOM 965 O O . ILE A 1 126 ? -16.971 5.573 11.013 1.00 90.69 126 ILE A O 1
ATOM 969 N N . ASP A 1 127 ? -18.143 3.947 9.987 1.00 85.56 127 ASP A N 1
ATOM 970 C CA . ASP A 1 127 ? -19.470 4.363 10.439 1.00 85.56 127 ASP A CA 1
ATOM 971 C C . ASP A 1 127 ? -20.141 3.179 11.162 1.00 85.56 127 ASP A C 1
ATOM 973 O O . ASP A 1 127 ? -20.186 2.086 10.601 1.00 85.56 127 ASP A O 1
ATOM 977 N N . PRO A 1 128 ? -20.638 3.339 12.403 1.00 79.50 128 PRO A N 1
ATOM 978 C CA . PRO A 1 128 ? -21.350 2.279 13.116 1.00 79.50 128 PRO A CA 1
ATOM 979 C C . PRO A 1 128 ? -22.661 1.825 12.450 1.00 79.50 128 PRO A C 1
ATOM 981 O O . PRO A 1 128 ? -23.158 0.750 12.782 1.00 79.50 128 PRO A O 1
ATOM 984 N N . LEU A 1 129 ? -23.246 2.646 11.572 1.00 80.94 129 LEU A N 1
ATOM 985 C CA . LEU A 1 129 ? -24.506 2.383 10.870 1.00 80.94 129 LEU A CA 1
ATOM 986 C C . LEU A 1 129 ? -24.296 1.726 9.503 1.00 80.94 129 LEU A C 1
ATOM 988 O O . LEU A 1 129 ? -25.177 1.006 9.030 1.00 80.94 129 LEU A O 1
ATOM 992 N N . LEU A 1 130 ? -23.147 1.968 8.869 1.00 71.56 130 LEU A N 1
ATOM 993 C CA . LEU A 1 130 ? -22.721 1.236 7.681 1.00 71.56 130 LEU A CA 1
ATOM 994 C C . LEU A 1 130 ? -22.142 -0.094 8.176 1.00 71.56 130 LEU A C 1
ATOM 996 O O . LEU A 1 130 ? -21.322 -0.123 9.090 1.00 71.56 130 LEU A O 1
ATOM 1000 N N . GLY A 1 131 ? -22.626 -1.215 7.649 1.00 71.12 131 GLY A N 1
ATOM 1001 C CA . GLY A 1 131 ? -22.207 -2.545 8.091 1.00 71.12 131 GLY A CA 1
ATOM 1002 C C . GLY A 1 131 ? -20.708 -2.827 7.904 1.00 71.12 131 GLY A C 1
ATOM 1003 O O . GLY A 1 131 ? -19.860 -1.947 7.749 1.00 71.12 131 GLY A O 1
ATOM 1004 N N . LEU A 1 132 ? -20.342 -4.104 7.935 1.00 77.69 132 LEU A N 1
ATOM 1005 C CA . LEU A 1 132 ? -18.985 -4.502 7.562 1.00 77.69 132 LEU A CA 1
ATOM 1006 C C . LEU A 1 132 ? -18.779 -4.191 6.069 1.00 77.69 132 LEU A C 1
ATOM 1008 O O . LEU A 1 132 ? -19.599 -4.611 5.262 1.00 77.69 132 LEU A O 1
ATOM 1012 N N . ASN A 1 133 ? -17.715 -3.454 5.737 1.00 83.00 133 ASN A N 1
ATOM 1013 C CA . ASN A 1 133 ? -17.298 -3.193 4.360 1.00 83.00 133 ASN A CA 1
ATOM 1014 C C . ASN A 1 133 ? 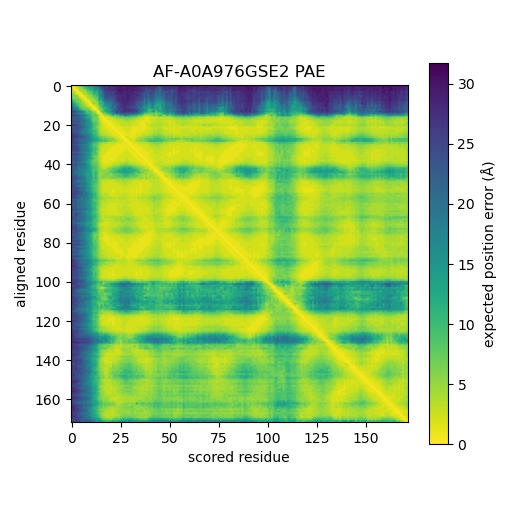-15.773 -3.320 4.248 1.00 83.00 133 ASN A C 1
ATOM 1016 O O . ASN A 1 133 ? -15.052 -2.951 5.187 1.00 83.00 133 ASN A O 1
ATOM 1020 N N . ASN A 1 134 ? -15.286 -3.834 3.125 1.00 85.62 134 ASN A N 1
ATOM 1021 C CA . ASN A 1 134 ? -13.873 -4.023 2.819 1.00 85.62 134 ASN A CA 1
ATOM 1022 C C . ASN A 1 134 ? -13.477 -3.201 1.590 1.00 85.62 134 ASN A C 1
ATOM 1024 O O . ASN A 1 134 ? -14.317 -2.691 0.856 1.00 85.62 134 ASN A O 1
ATOM 1028 N N . SER A 1 135 ? -12.174 -3.031 1.359 1.00 86.38 135 SER A N 1
ATOM 1029 C CA . SER A 1 135 ? -11.743 -2.390 0.119 1.00 86.38 135 SER A CA 1
ATOM 1030 C C . SER A 1 135 ? -11.857 -3.361 -1.062 1.00 86.38 135 SER A C 1
ATOM 1032 O O . SER A 1 135 ? -11.663 -4.572 -0.891 1.00 86.38 135 SER A O 1
ATOM 1034 N N . PRO A 1 136 ? -11.979 -2.835 -2.290 1.00 88.31 136 PRO A N 1
ATOM 1035 C CA . PRO A 1 136 ? -11.742 -3.620 -3.489 1.00 88.31 136 PRO A CA 1
ATOM 1036 C C . PRO A 1 136 ? -10.333 -4.223 -3.488 1.00 88.31 136 PRO A C 1
ATOM 1038 O O . PRO A 1 136 ? -9.388 -3.659 -2.927 1.00 88.31 136 PRO A O 1
ATOM 1041 N N . ILE A 1 137 ? -10.184 -5.362 -4.156 1.00 90.31 137 ILE A N 1
ATOM 1042 C CA . ILE A 1 137 ? -8.925 -6.091 -4.307 1.00 90.31 137 ILE A CA 1
ATOM 1043 C C . ILE A 1 137 ? -8.510 -6.042 -5.774 1.00 90.31 137 ILE A C 1
ATOM 1045 O O . ILE A 1 137 ? -9.296 -6.409 -6.649 1.00 90.31 137 ILE A O 1
ATOM 1049 N N . LEU A 1 138 ? -7.267 -5.643 -6.049 1.00 91.62 138 LEU A N 1
ATOM 1050 C CA . LEU A 1 138 ? -6.683 -5.677 -7.392 1.00 91.62 138 LEU A CA 1
ATOM 1051 C C . LEU A 1 138 ? -5.968 -7.018 -7.588 1.00 91.62 138 LEU A C 1
ATOM 1053 O O . LEU A 1 138 ? -5.065 -7.362 -6.828 1.00 91.62 138 LEU A O 1
ATOM 1057 N N . ARG A 1 139 ? -6.400 -7.813 -8.572 1.00 89.31 139 ARG A N 1
ATOM 1058 C CA . ARG A 1 139 ? -5.888 -9.182 -8.783 1.00 89.31 139 ARG A CA 1
ATOM 1059 C C . ARG A 1 139 ? -4.843 -9.286 -9.886 1.00 89.31 139 ARG A C 1
ATOM 1061 O O . ARG A 1 139 ? -4.150 -10.297 -9.963 1.00 89.31 139 ARG A O 1
ATOM 1068 N N . VAL A 1 140 ? -4.762 -8.283 -10.755 1.00 91.88 140 VAL A N 1
ATOM 1069 C CA . VAL A 1 140 ? -3.815 -8.265 -11.870 1.00 91.88 140 VAL A CA 1
ATOM 1070 C C . VAL A 1 140 ? -2.692 -7.287 -11.530 1.00 91.88 140 VAL A C 1
ATOM 1072 O O . VAL A 1 140 ? -2.957 -6.089 -11.409 1.00 91.88 140 VAL A O 1
ATOM 1075 N N . PRO A 1 141 ? -1.446 -7.766 -11.364 1.00 90.62 141 PRO A N 1
ATOM 1076 C CA . PRO A 1 141 ? -0.333 -6.897 -11.016 1.00 90.62 141 PRO A CA 1
ATOM 1077 C C . PRO A 1 141 ? 0.002 -5.946 -12.181 1.00 90.62 141 PRO A C 1
ATOM 1079 O O . PRO A 1 141 ? -0.032 -6.365 -13.342 1.00 90.62 141 PRO A O 1
ATOM 1082 N N . PRO A 1 142 ? 0.370 -4.682 -11.909 1.00 89.19 142 PRO A N 1
ATOM 1083 C CA . PRO A 1 142 ? 0.640 -3.671 -12.931 1.00 89.19 142 PRO A CA 1
ATOM 1084 C C . PRO A 1 142 ? 2.055 -3.813 -13.518 1.00 89.19 142 PRO A C 1
ATOM 108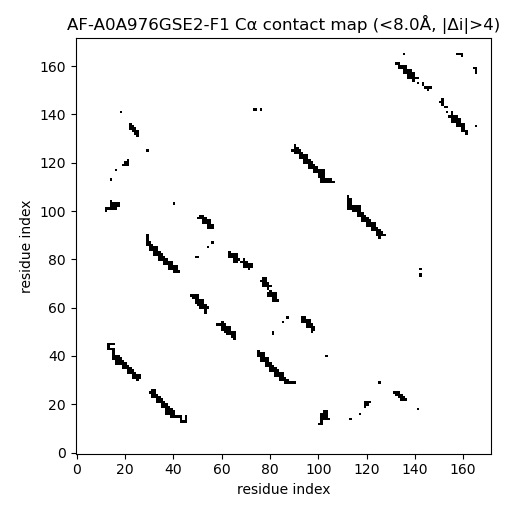6 O O . PRO A 1 142 ? 2.897 -2.928 -13.371 1.00 89.19 142 PRO A O 1
ATOM 1089 N N . ILE A 1 143 ? 2.334 -4.945 -14.171 1.00 89.44 143 ILE A N 1
ATOM 1090 C CA . ILE A 1 143 ? 3.631 -5.230 -14.817 1.00 89.44 143 ILE A CA 1
ATOM 1091 C C . ILE A 1 143 ? 3.642 -4.934 -16.324 1.00 89.44 143 ILE A C 1
ATOM 1093 O O . ILE A 1 143 ? 4.620 -5.255 -16.999 1.00 89.44 143 ILE A O 1
ATOM 1097 N N . ASP A 1 144 ? 2.577 -4.335 -16.859 1.00 88.31 144 ASP A N 1
ATOM 1098 C CA . ASP A 1 144 ? 2.454 -3.977 -18.274 1.00 88.31 144 ASP A CA 1
ATOM 1099 C C . ASP A 1 144 ? 3.459 -2.883 -18.681 1.00 88.31 144 ASP A C 1
ATOM 1101 O O . ASP A 1 144 ? 3.723 -1.940 -17.932 1.00 88.31 144 ASP A O 1
ATOM 1105 N N . VAL A 1 145 ? 4.001 -2.972 -19.901 1.00 85.00 145 VAL A N 1
ATOM 1106 C CA . VAL A 1 145 ? 4.954 -1.989 -20.445 1.00 85.00 145 VAL A CA 1
ATOM 1107 C C . VAL A 1 145 ? 4.259 -1.084 -21.451 1.00 85.00 145 VAL A C 1
ATOM 1109 O O . VAL A 1 145 ? 3.659 -1.549 -22.419 1.00 85.00 145 VAL A O 1
ATOM 1112 N N . ALA A 1 146 ? 4.378 0.227 -21.256 1.00 85.44 146 ALA A N 1
ATOM 1113 C CA . ALA A 1 146 ? 3.928 1.206 -22.233 1.00 85.44 146 ALA A CA 1
ATOM 1114 C C . ALA A 1 146 ? 4.990 1.420 -23.322 1.00 85.44 146 ALA A C 1
ATOM 1116 O O . ALA A 1 146 ? 6.143 1.735 -23.026 1.00 85.44 146 ALA A O 1
ATOM 1117 N N . CYS A 1 147 ? 4.590 1.308 -24.590 1.00 86.12 147 CYS A N 1
ATOM 1118 C CA . CYS A 1 147 ? 5.431 1.669 -25.730 1.00 86.12 147 CYS A CA 1
ATOM 1119 C C . CYS A 1 147 ? 5.076 3.072 -26.256 1.00 86.12 147 CYS A C 1
ATOM 1121 O O . CYS A 1 147 ? 3.895 3.438 -26.297 1.00 86.12 147 CYS A O 1
ATOM 1123 N N . PRO A 1 148 ? 6.065 3.867 -26.710 1.00 85.88 148 PRO A N 1
ATOM 1124 C CA . PRO A 1 148 ? 5.803 5.182 -27.279 1.00 85.88 148 PRO A CA 1
ATOM 1125 C C . PRO A 1 148 ? 4.794 5.125 -28.428 1.00 85.88 148 PRO A C 1
ATOM 1127 O O . PRO A 1 148 ? 4.923 4.310 -29.340 1.00 85.88 148 PRO A O 1
ATOM 1130 N N . ARG A 1 149 ? 3.813 6.039 -28.401 1.00 86.12 149 ARG A N 1
ATOM 1131 C CA . ARG A 1 149 ? 2.766 6.183 -29.433 1.00 86.12 149 ARG A CA 1
ATOM 1132 C C . ARG A 1 149 ? 1.895 4.937 -29.640 1.00 86.12 149 ARG A C 1
ATOM 1134 O O . ARG A 1 149 ? 1.219 4.835 -30.660 1.00 86.12 149 ARG A O 1
ATOM 1141 N N . GLN A 1 150 ? 1.884 4.013 -28.685 1.00 90.06 150 GLN A N 1
ATOM 1142 C CA . GLN A 1 150 ? 0.986 2.865 -28.689 1.00 90.06 150 GLN A CA 1
ATOM 1143 C C . GLN A 1 150 ? -0.050 3.005 -27.577 1.00 90.06 150 GLN A C 1
ATOM 1145 O O . GLN A 1 150 ? 0.196 3.630 -26.544 1.00 90.06 150 GLN A O 1
ATOM 1150 N N . ARG A 1 151 ? -1.236 2.432 -27.798 1.00 88.56 151 ARG A N 1
ATOM 1151 C CA . ARG A 1 151 ? -2.277 2.383 -26.773 1.00 88.56 151 ARG A CA 1
ATOM 1152 C C . ARG A 1 151 ? -1.782 1.516 -25.618 1.00 88.56 151 ARG A C 1
ATOM 1154 O O . ARG A 1 151 ? -1.559 0.325 -25.802 1.00 88.56 151 ARG A O 1
ATOM 1161 N N . PHE A 1 152 ? -1.674 2.109 -24.436 1.00 89.62 152 PHE A N 1
ATOM 1162 C CA . PHE A 1 152 ? -1.462 1.370 -23.198 1.00 89.62 152 PHE A CA 1
ATOM 1163 C C . PHE A 1 152 ? -2.806 0.859 -22.668 1.00 89.62 152 PHE A C 1
ATOM 1165 O O . PHE A 1 152 ? -3.792 1.601 -22.642 1.00 89.62 152 PHE A O 1
ATOM 1172 N N . ILE A 1 153 ? -2.858 -0.415 -22.287 1.00 89.50 153 ILE A N 1
ATOM 1173 C CA . ILE A 1 153 ? -4.043 -1.058 -21.717 1.00 89.50 153 ILE A CA 1
ATOM 1174 C C . ILE A 1 153 ? -3.595 -1.759 -20.442 1.00 89.50 153 ILE A C 1
ATOM 1176 O O . ILE A 1 153 ? -2.700 -2.592 -20.492 1.00 89.50 153 ILE A O 1
ATOM 1180 N N . HIS A 1 154 ? -4.248 -1.439 -19.330 1.00 90.31 154 HIS A N 1
ATOM 1181 C CA . HIS A 1 154 ? -4.105 -2.155 -18.072 1.00 90.31 154 HIS A CA 1
ATOM 1182 C C . HIS A 1 154 ? -5.502 -2.414 -17.509 1.00 90.31 154 HIS A C 1
ATOM 1184 O O . HIS A 1 154 ? -6.327 -1.500 -17.439 1.00 90.31 154 HIS A O 1
ATOM 1190 N N . ASN A 1 155 ? -5.777 -3.662 -17.136 1.00 91.44 155 ASN A N 1
ATOM 1191 C CA . ASN A 1 155 ? -6.973 -4.035 -16.395 1.00 91.44 155 ASN A CA 1
ATOM 1192 C C . ASN A 1 155 ? -6.518 -4.550 -15.027 1.00 91.44 155 ASN A C 1
ATOM 1194 O O . ASN A 1 155 ? -5.927 -5.627 -14.988 1.00 91.44 155 ASN A O 1
ATOM 1198 N N . PRO A 1 156 ? -6.809 -3.842 -13.923 1.00 90.56 156 PRO A N 1
ATOM 1199 C CA . PRO A 1 156 ? -6.323 -4.232 -12.602 1.00 90.56 156 PRO A CA 1
ATOM 1200 C C . PRO A 1 156 ? -7.031 -5.476 -12.035 1.00 90.56 156 PRO A C 1
ATOM 1202 O O . PRO A 1 156 ? -6.677 -5.957 -10.958 1.00 90.56 156 PRO A O 1
ATOM 1205 N N . GLY A 1 157 ? -8.053 -6.004 -12.723 1.00 91.62 157 GLY A N 1
ATOM 1206 C CA . GLY A 1 157 ? -8.840 -7.141 -12.242 1.00 91.62 157 GLY A CA 1
ATOM 1207 C C . GLY A 1 157 ? -9.480 -6.853 -10.887 1.00 91.62 157 GLY A C 1
ATOM 1208 O O . GLY A 1 157 ? -9.463 -7.712 -10.005 1.00 91.62 157 GLY A O 1
ATOM 1209 N N . ALA A 1 158 ? -9.954 -5.618 -10.713 1.00 91.69 158 ALA A N 1
ATOM 1210 C CA . ALA A 1 158 ? -10.522 -5.145 -9.465 1.00 91.69 158 ALA A CA 1
ATOM 1211 C C . ALA A 1 158 ? -11.816 -5.902 -9.138 1.00 91.69 158 ALA A C 1
ATOM 1213 O O . ALA A 1 158 ? -12.672 -6.100 -10.002 1.00 91.69 158 ALA A O 1
ATOM 1214 N N . PHE A 1 1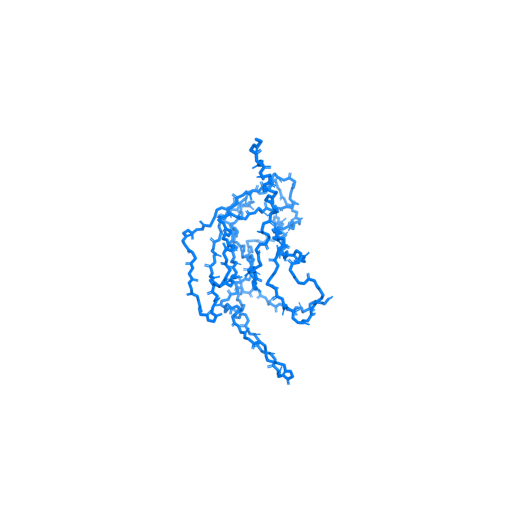59 ? -11.940 -6.322 -7.887 1.00 92.12 159 PHE A N 1
ATOM 1215 C CA . PHE A 1 159 ? -13.061 -7.103 -7.387 1.00 92.12 159 PHE A CA 1
ATOM 1216 C C . PHE A 1 159 ? -13.426 -6.628 -5.986 1.00 92.12 159 PHE A C 1
ATOM 1218 O O . PHE A 1 159 ? -12.544 -6.537 -5.132 1.00 92.12 159 PHE A O 1
ATOM 1225 N N . ASP A 1 160 ? -14.708 -6.369 -5.757 1.00 90.81 160 ASP A N 1
ATOM 1226 C CA . ASP A 1 160 ? -15.232 -6.066 -4.433 1.00 90.81 160 ASP A CA 1
ATOM 1227 C C . ASP A 1 160 ? -15.767 -7.344 -3.763 1.00 90.81 160 ASP A C 1
ATOM 1229 O O . ASP A 1 160 ? -16.632 -8.008 -4.346 1.00 90.81 160 ASP A O 1
ATOM 1233 N N . PRO A 1 161 ? -15.243 -7.744 -2.591 1.00 88.12 161 PRO A N 1
ATOM 1234 C CA . PRO A 1 161 ? -15.703 -8.946 -1.902 1.00 88.12 161 PRO A CA 1
ATOM 1235 C C . PRO A 1 161 ? -17.107 -8.814 -1.298 1.00 88.12 161 PRO A C 1
ATOM 1237 O O . PRO A 1 161 ? -17.741 -9.845 -1.072 1.00 88.12 161 PRO A O 1
ATOM 1240 N N . ASP A 1 162 ? -17.588 -7.593 -1.068 1.00 88.50 162 ASP A N 1
ATOM 1241 C CA . ASP A 1 162 ? -18.891 -7.306 -0.465 1.00 88.50 162 ASP A CA 1
ATOM 1242 C C . ASP A 1 162 ? -19.993 -7.110 -1.528 1.00 88.50 162 ASP A C 1
ATOM 1244 O O . ASP A 1 162 ? -21.184 -7.104 -1.216 1.00 88.50 162 ASP A O 1
ATOM 1248 N N . GLY A 1 163 ? -19.611 -7.078 -2.811 1.00 87.44 163 GLY A N 1
ATOM 1249 C CA . GLY A 1 163 ? -20.522 -6.974 -3.951 1.00 87.44 163 GLY A CA 1
ATOM 1250 C C . GLY A 1 163 ? -20.847 -5.535 -4.345 1.00 87.44 163 GLY A C 1
ATOM 1251 O O . GLY A 1 163 ? -21.775 -5.320 -5.133 1.00 87.44 163 GLY A O 1
ATOM 1252 N N . ASP A 1 164 ? -20.085 -4.566 -3.837 1.00 86.69 164 ASP A N 1
ATOM 1253 C CA . ASP A 1 164 ? -20.269 -3.158 -4.152 1.00 86.69 164 ASP A CA 1
ATOM 1254 C C . ASP A 1 164 ? -19.886 -2.838 -5.607 1.00 86.69 164 ASP A C 1
ATOM 1256 O O . ASP A 1 164 ? -19.047 -3.479 -6.252 1.00 86.69 164 ASP A O 1
ATOM 1260 N N . SER A 1 165 ? -20.509 -1.792 -6.154 1.00 90.75 165 SER A N 1
ATOM 1261 C CA . SER A 1 165 ? -20.150 -1.279 -7.474 1.00 90.75 165 SER A CA 1
ATOM 1262 C C . SER A 1 165 ? -18.805 -0.555 -7.435 1.00 90.75 165 SER A C 1
ATOM 1264 O O . SER A 1 165 ? -18.603 0.350 -6.626 1.00 90.75 165 SER A O 1
ATOM 1266 N N . LEU A 1 166 ? -17.923 -0.871 -8.381 1.00 90.88 166 LEU A N 1
ATOM 1267 C CA . LEU A 1 166 ? -16.619 -0.227 -8.508 1.00 90.88 166 LEU A CA 1
ATOM 1268 C C . LEU A 1 166 ? -16.662 0.951 -9.483 1.00 90.88 166 LEU A C 1
ATOM 1270 O O . LEU A 1 166 ? -17.207 0.849 -10.582 1.00 90.88 166 LEU A O 1
ATOM 1274 N N . SER A 1 167 ? -16.018 2.056 -9.107 1.00 90.88 167 SER A N 1
ATOM 1275 C CA . SER A 1 167 ? -15.793 3.207 -9.984 1.00 90.88 167 SER A CA 1
ATOM 1276 C C . SER A 1 167 ? -14.305 3.548 -10.045 1.00 90.88 167 SER A C 1
ATOM 1278 O O . SER A 1 167 ? -13.574 3.367 -9.074 1.00 90.88 167 SER A O 1
ATOM 1280 N N . PHE A 1 168 ? -13.845 4.024 -11.204 1.00 89.69 168 PHE A N 1
ATOM 1281 C CA . PHE A 1 168 ? -12.432 4.303 -11.461 1.00 89.69 168 PHE A CA 1
ATOM 1282 C C . PHE A 1 168 ? -12.277 5.711 -12.019 1.00 89.69 168 PHE A C 1
ATOM 1284 O O . PHE A 1 168 ? -13.023 6.124 -12.909 1.00 89.69 168 PHE A O 1
ATOM 1291 N N . ARG A 1 169 ? -11.272 6.438 -11.531 1.00 89.62 169 ARG A N 1
ATOM 1292 C CA . ARG A 1 169 ? -10.906 7.760 -12.038 1.00 89.62 169 ARG A CA 1
ATOM 1293 C C . ARG A 1 169 ? -9.394 7.856 -12.158 1.00 89.62 169 ARG A C 1
ATOM 1295 O O . ARG A 1 169 ? -8.682 7.660 -11.180 1.00 89.62 169 ARG A O 1
ATOM 1302 N N . LEU A 1 170 ? -8.917 8.202 -13.350 1.00 85.38 170 LEU A N 1
ATOM 1303 C CA . LEU A 1 170 ? -7.531 8.616 -13.543 1.00 85.38 170 LEU A CA 1
ATOM 1304 C C . LEU A 1 170 ? -7.398 10.083 -13.135 1.00 85.38 170 LEU A C 1
ATOM 1306 O O . LEU A 1 170 ? -8.235 10.911 -13.500 1.00 85.38 170 LEU A O 1
ATOM 1310 N N . THR A 1 171 ? -6.356 10.389 -12.372 1.00 76.94 171 THR A N 1
ATOM 1311 C CA . THR A 1 171 ? -6.005 11.758 -11.992 1.00 76.94 171 THR A CA 1
ATOM 1312 C C . THR A 1 171 ? -4.647 12.112 -12.586 1.00 76.94 171 THR A C 1
ATOM 1314 O O . THR A 1 171 ? -3.797 11.235 -12.747 1.00 76.94 171 THR A O 1
ATOM 1317 N N . THR A 1 172 ? -4.473 13.381 -12.941 1.00 66.19 172 THR A N 1
ATOM 1318 C CA . THR A 1 172 ? -3.251 13.952 -13.527 1.00 66.19 172 THR A CA 1
ATOM 1319 C C . THR A 1 172 ? -2.721 15.062 -12.651 1.00 66.19 172 THR A C 1
ATOM 1321 O O . THR A 1 172 ? -3.583 15.825 -12.156 1.00 66.19 172 THR A O 1
#

Sequence (172 aa):
MGLFILMFQSPLYATHIRAGDIAVVRTGNLTYCFTISLYTWQGSAADSQTLNLNFGDGSPIVSVPRVGNKVSIGNETDLGIYRVCHTFAGAGNFRIFFVEENRNANVVNMSNSVNTPFCVETLITIDPLLGLNNSPILRVPPIDVACPRQRFIHNPGAFDPDGDSLSFRLTT

Radius of gyration: 19.05 Å; Cα contacts (8 Å, |Δi|>4): 314; chains: 1; bounding box: 77×29×48 Å

Nearest PDB structures (foldseek):
  3hc2-assembly1_A-2  TM=5.518E-01  e=1.589E-03  Gallus gallus
  2a9b-assembly1_A  TM=5.472E-01  e=1.768E-03  Gallus gallus
  3r18-assembly1_A-2  TM=5.566E-01  e=3.178E-03  Gallus gallus
  2a99-assembly1_A  TM=5.493E-01  e=3.730E-03  Gallus gallus
  2a9d-assembly1_A  TM=5.275E-01  e=3.013E-03  Gallus gallus